Protein AF-A0A923XLV1-F1 (afdb_monomer_lite)

Structure (mmCIF, N/CA/C/O backbone):
data_AF-A0A923XLV1-F1
#
_entry.id   AF-A0A923XLV1-F1
#
loop_
_atom_site.group_PDB
_atom_site.id
_atom_site.type_symbol
_atom_site.label_atom_id
_atom_site.label_alt_id
_atom_site.label_comp_id
_atom_site.label_asym_id
_atom_site.label_entity_id
_atom_site.label_seq_id
_atom_site.pdbx_PDB_ins_code
_atom_site.Cartn_x
_atom_site.Cartn_y
_atom_site.Cartn_z
_atom_site.occupancy
_atom_site.B_iso_or_equiv
_atom_site.auth_seq_id
_atom_site.auth_comp_id
_atom_site.auth_asym_id
_atom_site.auth_atom_id
_atom_site.pdbx_PDB_model_num
ATOM 1 N N . MET A 1 1 ? 39.632 7.580 -41.042 1.00 51.75 1 MET A N 1
ATOM 2 C CA . MET A 1 1 ? 38.716 6.527 -41.529 1.00 51.75 1 MET A CA 1
ATOM 3 C C . MET A 1 1 ? 37.468 6.538 -40.656 1.00 51.75 1 MET A C 1
ATOM 5 O O . MET A 1 1 ? 37.579 6.313 -39.460 1.00 51.75 1 MET A O 1
ATOM 9 N N . LYS A 1 2 ? 36.313 6.917 -41.218 1.00 56.28 2 LYS A N 1
ATOM 10 C CA . LYS A 1 2 ? 35.006 6.875 -40.547 1.00 56.28 2 LYS A CA 1
ATOM 11 C C . LYS A 1 2 ? 34.331 5.563 -40.935 1.00 56.28 2 LYS A C 1
ATOM 13 O O . LYS A 1 2 ? 34.026 5.411 -42.110 1.00 56.28 2 LYS A O 1
ATOM 18 N N . THR A 1 3 ? 34.042 4.681 -39.985 1.00 46.75 3 THR A N 1
ATOM 19 C CA . THR A 1 3 ? 33.022 3.634 -40.159 1.00 46.75 3 THR A CA 1
ATOM 20 C C . THR A 1 3 ? 32.385 3.313 -38.816 1.00 46.75 3 THR A C 1
ATOM 22 O O . THR A 1 3 ? 33.021 2.781 -37.910 1.00 46.75 3 THR A O 1
ATOM 25 N N . ALA A 1 4 ? 31.113 3.683 -38.709 1.00 58.53 4 ALA A N 1
ATOM 26 C CA . ALA A 1 4 ? 30.198 3.299 -37.653 1.00 58.53 4 ALA A CA 1
ATOM 27 C C . ALA A 1 4 ? 29.878 1.798 -37.722 1.00 58.53 4 ALA A C 1
ATOM 29 O O . ALA A 1 4 ? 29.689 1.268 -38.817 1.00 58.53 4 ALA A O 1
ATOM 30 N N . LYS A 1 5 ? 29.701 1.135 -36.571 1.00 55.09 5 LYS A N 1
ATOM 31 C CA . LYS A 1 5 ? 28.901 -0.096 -36.508 1.00 55.09 5 LYS A CA 1
ATOM 32 C C . LYS A 1 5 ? 28.305 -0.328 -35.114 1.00 55.09 5 LYS A C 1
ATOM 34 O O . LYS A 1 5 ? 28.973 -0.751 -34.184 1.00 55.09 5 LYS A O 1
ATOM 39 N N . THR A 1 6 ? 27.014 -0.010 -35.040 1.00 50.66 6 THR A N 1
ATOM 40 C CA . THR A 1 6 ? 25.951 -0.763 -34.357 1.00 50.66 6 THR A CA 1
ATOM 41 C C . THR A 1 6 ? 26.110 -1.040 -32.855 1.00 50.66 6 THR A C 1
ATOM 43 O O . THR A 1 6 ? 26.651 -2.058 -32.440 1.00 50.66 6 THR A O 1
ATOM 46 N N . ARG A 1 7 ? 25.468 -0.199 -32.032 1.00 55.22 7 ARG A N 1
ATOM 47 C CA . ARG A 1 7 ? 25.030 -0.590 -30.685 1.00 55.22 7 ARG A CA 1
ATOM 48 C C . ARG A 1 7 ? 23.809 -1.502 -30.828 1.00 55.22 7 ARG A C 1
ATOM 50 O O . ARG A 1 7 ? 22.705 -1.018 -31.058 1.00 55.22 7 ARG A O 1
ATOM 57 N N . GLN A 1 8 ? 24.012 -2.813 -30.737 1.00 54.09 8 GLN A N 1
ATOM 58 C CA . GLN A 1 8 ? 22.924 -3.773 -30.540 1.00 54.09 8 GLN A CA 1
ATOM 59 C C . GLN A 1 8 ? 22.384 -3.609 -29.114 1.00 54.09 8 GLN A C 1
ATOM 61 O O . GLN A 1 8 ? 22.857 -4.239 -28.177 1.00 54.09 8 GLN A O 1
ATOM 66 N N . GLY A 1 9 ? 21.408 -2.721 -28.947 1.00 51.22 9 GLY A N 1
ATOM 67 C CA . GLY A 1 9 ? 20.541 -2.694 -27.775 1.00 51.22 9 GLY A CA 1
ATOM 68 C C . GLY A 1 9 ? 19.317 -3.556 -28.047 1.00 51.22 9 GLY A C 1
ATOM 69 O O . GLY A 1 9 ? 18.258 -3.018 -28.341 1.00 51.22 9 GLY A O 1
ATOM 70 N N . ASN A 1 10 ? 19.472 -4.880 -28.005 1.00 55.34 10 ASN A N 1
ATOM 71 C CA . ASN A 1 10 ? 18.340 -5.803 -28.032 1.00 55.34 10 ASN A CA 1
ATOM 72 C C . ASN A 1 10 ? 18.214 -6.484 -26.668 1.00 55.34 10 ASN A C 1
ATOM 74 O O . ASN A 1 10 ? 18.496 -7.668 -26.517 1.00 55.34 10 ASN A O 1
ATOM 78 N N . SER A 1 11 ? 17.828 -5.711 -25.654 1.00 55.06 11 SER A N 1
ATOM 79 C CA . SER A 1 11 ? 17.254 -6.273 -24.436 1.00 55.06 11 SER A CA 1
ATOM 80 C C . SER A 1 11 ? 15.751 -6.366 -24.669 1.00 55.06 11 SER A C 1
ATOM 82 O O . SER A 1 11 ? 15.039 -5.368 -24.544 1.00 55.06 11 SER A O 1
ATOM 84 N N . ALA A 1 12 ? 15.285 -7.552 -25.064 1.00 50.09 12 ALA A N 1
ATOM 85 C CA . ALA A 1 12 ? 13.871 -7.900 -24.991 1.00 50.09 12 ALA A CA 1
ATOM 86 C C . ALA A 1 12 ? 13.337 -7.489 -23.607 1.00 50.09 12 ALA A C 1
ATOM 88 O O . ALA A 1 12 ? 14.080 -7.629 -22.627 1.00 50.09 12 ALA A O 1
ATOM 89 N N . PRO A 1 13 ? 12.107 -6.957 -23.491 1.00 51.09 13 PRO A N 1
ATOM 90 C CA . PRO A 1 13 ? 11.577 -6.611 -22.189 1.00 51.09 13 PRO A CA 1
ATOM 91 C C . PRO A 1 13 ? 11.423 -7.927 -21.431 1.00 51.09 13 PRO A C 1
ATOM 93 O O . PRO A 1 13 ? 10.523 -8.717 -21.713 1.00 51.09 13 PRO A O 1
ATOM 96 N N . ALA A 1 14 ? 12.358 -8.192 -20.515 1.00 53.22 14 ALA A N 1
ATOM 97 C CA . ALA A 1 14 ? 12.193 -9.199 -19.487 1.00 53.22 14 ALA A CA 1
ATOM 98 C C . ALA A 1 14 ? 10.796 -8.975 -18.923 1.00 53.22 14 ALA A C 1
ATOM 100 O O . ALA A 1 14 ? 10.492 -7.837 -18.560 1.00 53.22 14 ALA A O 1
ATOM 101 N N . ALA A 1 15 ? 9.951 -10.009 -18.964 1.00 51.81 15 ALA A N 1
ATOM 102 C CA . ALA A 1 15 ? 8.611 -9.980 -18.403 1.00 51.81 15 ALA A CA 1
ATOM 103 C C . ALA A 1 15 ? 8.701 -9.257 -17.058 1.00 51.81 15 ALA A C 1
ATOM 105 O O . ALA A 1 15 ? 9.338 -9.755 -16.128 1.00 51.81 15 ALA A O 1
ATOM 106 N N . LEU A 1 16 ? 8.224 -8.010 -17.041 1.00 58.06 16 LEU A N 1
ATOM 107 C CA . LEU A 1 16 ? 8.427 -7.095 -15.931 1.0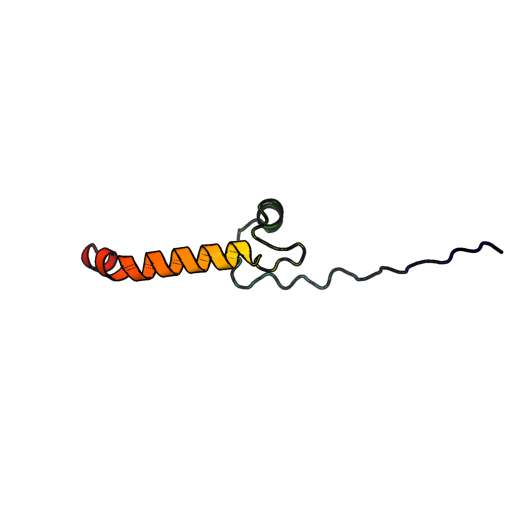0 58.06 16 LEU A CA 1
ATOM 108 C C . LEU A 1 16 ? 7.672 -7.729 -14.777 1.00 58.06 16 LEU A C 1
ATOM 110 O O . LEU A 1 16 ? 6.443 -7.701 -14.773 1.00 58.06 16 LEU A O 1
ATOM 114 N N . ALA A 1 17 ? 8.396 -8.372 -13.863 1.00 67.06 17 ALA A N 1
ATOM 115 C CA . ALA A 1 17 ? 7.828 -8.836 -12.616 1.00 67.06 17 ALA A CA 1
ATOM 116 C C . ALA A 1 17 ? 7.273 -7.587 -11.932 1.00 67.06 17 ALA A C 1
ATOM 118 O O . ALA A 1 17 ? 8.034 -6.744 -11.450 1.00 67.06 17 ALA A O 1
ATOM 119 N N . LEU A 1 18 ? 5.956 -7.417 -12.039 1.00 71.75 18 LEU A N 1
ATOM 120 C CA . LEU A 1 18 ? 5.238 -6.307 -11.441 1.00 71.75 18 LEU A CA 1
ATOM 121 C C . LEU A 1 18 ? 5.512 -6.333 -9.941 1.00 71.75 18 LEU A C 1
ATOM 123 O O . LEU A 1 18 ? 5.638 -7.406 -9.347 1.00 71.75 18 LEU A O 1
ATOM 127 N N . ASP A 1 19 ? 5.642 -5.150 -9.349 1.00 78.44 19 ASP A N 1
ATOM 128 C CA . ASP A 1 19 ? 5.777 -5.039 -7.903 1.00 78.44 19 ASP A CA 1
ATOM 129 C C . ASP A 1 19 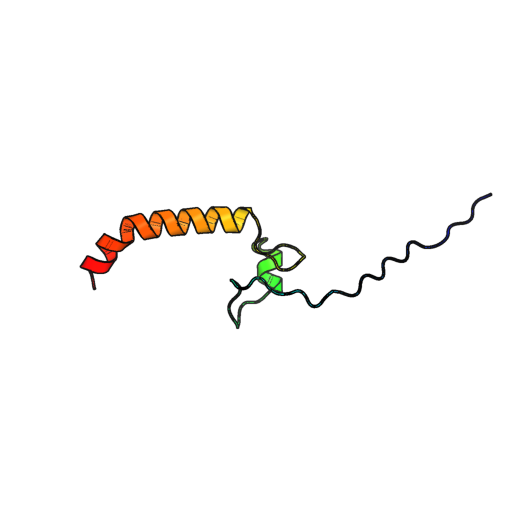? 4.614 -5.795 -7.222 1.00 78.44 19 ASP A C 1
ATOM 131 O O . ASP A 1 19 ? 3.465 -5.603 -7.634 1.00 78.44 19 ASP A O 1
ATOM 135 N N . PRO A 1 20 ? 4.876 -6.671 -6.230 1.00 79.62 20 PRO A N 1
ATOM 136 C CA . PRO A 1 20 ? 3.833 -7.455 -5.562 1.00 79.62 20 PRO A CA 1
ATOM 137 C C . PRO A 1 20 ? 2.762 -6.586 -4.888 1.00 79.62 20 PRO A C 1
ATOM 139 O O . PRO A 1 20 ? 1.660 -7.070 -4.636 1.00 79.62 20 PRO A O 1
ATOM 142 N N . ASP A 1 21 ? 3.058 -5.307 -4.636 1.00 81.62 21 ASP A N 1
ATOM 143 C CA . ASP A 1 21 ? 2.110 -4.346 -4.071 1.00 81.62 21 ASP A CA 1
ATOM 144 C C . ASP A 1 21 ? 1.049 -3.863 -5.088 1.00 81.62 21 ASP A C 1
ATOM 146 O O . ASP A 1 21 ? 0.073 -3.210 -4.703 1.00 81.62 21 ASP A O 1
ATOM 150 N N . ILE A 1 22 ? 1.203 -4.172 -6.384 1.00 85.50 22 ILE A N 1
ATOM 151 C CA . ILE A 1 22 ? 0.234 -3.813 -7.429 1.00 85.50 22 ILE A CA 1
ATOM 152 C C . ILE A 1 22 ? -0.923 -4.814 -7.420 1.00 85.50 22 ILE A C 1
ATOM 154 O O . ILE A 1 22 ? -0.755 -6.009 -7.663 1.00 85.50 22 ILE A O 1
ATOM 158 N N . ARG A 1 23 ? -2.136 -4.309 -7.190 1.00 86.88 23 ARG A N 1
ATOM 159 C CA . ARG A 1 23 ? -3.359 -5.120 -7.132 1.00 86.88 23 ARG A CA 1
ATOM 160 C C . ARG A 1 23 ? -3.928 -5.380 -8.534 1.00 86.88 23 ARG A C 1
ATOM 162 O O . ARG A 1 23 ? -3.806 -4.518 -9.412 1.00 86.88 23 ARG A O 1
ATOM 169 N N . PRO A 1 24 ? -4.611 -6.522 -8.755 1.00 85.69 24 PRO A N 1
ATOM 170 C CA . PRO A 1 24 ? -5.295 -6.775 -10.019 1.00 85.69 24 PRO A CA 1
ATOM 171 C C . PRO A 1 24 ? -6.328 -5.675 -10.304 1.00 85.69 24 PRO A C 1
ATOM 173 O O . PRO A 1 24 ? -7.049 -5.240 -9.408 1.00 85.69 24 PRO A O 1
ATOM 176 N N . GLY A 1 25 ? -6.381 -5.215 -11.555 1.00 88.19 25 GLY A N 1
ATOM 177 C CA . GLY A 1 25 ? -7.271 -4.135 -11.999 1.00 88.19 25 GLY A CA 1
ATOM 178 C C . GLY A 1 25 ? -6.664 -2.727 -11.961 1.00 88.19 25 GLY A C 1
ATOM 179 O O . GLY A 1 25 ? -7.276 -1.798 -12.480 1.00 88.19 25 GLY A O 1
ATOM 180 N N . GLN A 1 26 ? -5.460 -2.541 -11.409 1.00 90.75 26 GLN A N 1
ATOM 181 C CA . GLN A 1 26 ? -4.759 -1.257 -11.501 1.00 90.75 26 GLN A CA 1
ATOM 182 C C . GLN A 1 26 ? -4.091 -1.079 -12.873 1.00 90.75 26 GLN A C 1
ATOM 184 O O . GLN A 1 26 ? -3.422 -1.984 -13.375 1.00 90.75 26 GLN A O 1
ATOM 189 N N . SER A 1 27 ? -4.230 0.108 -13.472 1.00 94.12 27 SER A N 1
ATOM 190 C CA . SER A 1 27 ? -3.543 0.436 -14.727 1.00 94.12 27 SER A CA 1
ATOM 191 C C . SER A 1 27 ? -2.058 0.705 -14.476 1.00 94.12 27 SER A C 1
ATOM 193 O O . SER A 1 27 ? -1.684 1.737 -13.919 1.00 94.12 27 SER A O 1
ATOM 195 N N . VAL A 1 28 ? -1.198 -0.218 -14.909 1.00 91.56 28 VAL A N 1
ATOM 196 C CA . VAL A 1 28 ? 0.264 -0.100 -14.767 1.00 91.56 28 VAL A CA 1
ATOM 197 C C . VAL A 1 28 ? 0.810 1.115 -15.524 1.00 91.56 28 VAL A C 1
ATOM 199 O O . VAL A 1 28 ? 1.750 1.752 -15.053 1.00 91.56 28 VAL A O 1
ATOM 202 N N . GLU A 1 29 ? 0.226 1.455 -16.674 1.00 92.75 29 GLU A N 1
ATOM 203 C CA . GLU A 1 29 ? 0.630 2.618 -17.474 1.00 92.75 29 GLU A CA 1
ATOM 204 C C . GLU A 1 29 ? 0.380 3.917 -16.710 1.00 92.75 29 GLU A C 1
ATOM 206 O O . GLU A 1 29 ? 1.309 4.698 -16.505 1.00 92.75 29 GLU A O 1
ATOM 211 N N . LEU A 1 30 ? -0.826 4.073 -16.158 1.00 95.25 30 LEU A N 1
ATOM 212 C CA . LEU A 1 30 ? -1.178 5.231 -15.341 1.00 95.25 30 LEU A CA 1
ATOM 213 C C . LEU A 1 30 ? -0.285 5.337 -14.097 1.00 95.25 30 LEU A C 1
ATOM 215 O O . LEU A 1 30 ? 0.188 6.416 -13.750 1.00 95.25 30 LEU A O 1
ATOM 219 N N . LEU A 1 31 ? 0.002 4.217 -13.429 1.00 94.25 31 LEU A N 1
ATOM 220 C CA . LEU A 1 31 ? 0.891 4.211 -12.264 1.00 94.25 31 LEU A CA 1
ATOM 221 C C . LEU A 1 31 ? 2.328 4.649 -12.610 1.00 94.25 31 LEU A C 1
ATOM 223 O O . LEU A 1 31 ? 3.013 5.223 -11.759 1.00 94.25 31 LEU A O 1
ATOM 227 N N . LYS A 1 32 ? 2.796 4.407 -13.840 1.00 93.44 32 LYS A N 1
ATOM 228 C CA . LYS A 1 32 ? 4.087 4.920 -14.328 1.00 93.44 32 LYS A 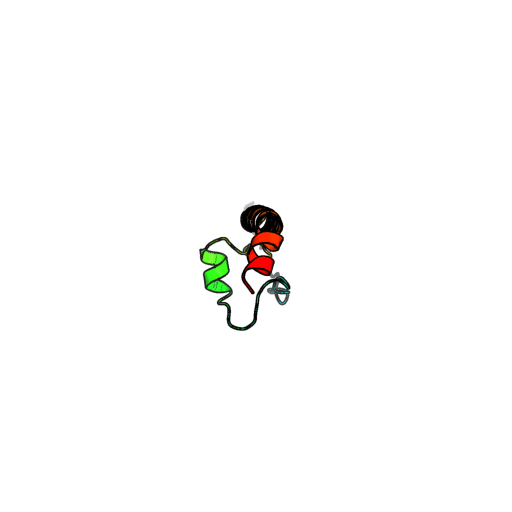CA 1
ATOM 229 C C . LYS A 1 32 ? 4.019 6.410 -14.665 1.00 93.44 32 LYS A C 1
ATOM 231 O O . LYS A 1 32 ? 4.946 7.132 -14.303 1.00 93.44 32 LYS A O 1
ATOM 236 N N . GLU A 1 33 ? 2.947 6.875 -15.308 1.00 95.88 33 GLU A N 1
ATOM 237 C CA . GLU A 1 33 ? 2.728 8.299 -15.623 1.00 95.88 33 GLU A CA 1
ATOM 238 C C . GLU A 1 33 ? 2.629 9.162 -14.361 1.00 95.88 33 GLU A C 1
ATOM 240 O O . GLU A 1 33 ? 3.200 10.246 -14.291 1.00 95.88 33 GLU A O 1
ATOM 245 N N . LEU A 1 34 ? 1.992 8.636 -13.314 1.00 95.56 34 LEU A N 1
ATOM 246 C CA . LEU A 1 34 ? 1.921 9.266 -11.995 1.00 95.56 34 LEU A CA 1
ATOM 247 C C . LEU A 1 34 ? 3.228 9.153 -11.194 1.00 95.56 34 LEU A C 1
ATOM 249 O O . LEU A 1 34 ? 3.278 9.563 -10.035 1.00 95.56 34 LEU A O 1
ATOM 253 N N . HIS A 1 35 ? 4.282 8.570 -11.776 1.00 93.88 35 HIS A N 1
ATOM 254 C CA . HIS A 1 35 ? 5.570 8.302 -11.132 1.00 93.88 35 HIS A CA 1
ATOM 255 C C . HIS A 1 35 ? 5.487 7.454 -9.854 1.00 93.88 35 HIS A C 1
ATOM 257 O O . HIS A 1 35 ? 6.445 7.405 -9.074 1.00 93.88 35 HIS A O 1
ATOM 263 N N . ILE A 1 36 ? 4.372 6.745 -9.659 1.00 94.62 36 ILE A N 1
ATOM 264 C CA . ILE A 1 36 ? 4.188 5.824 -8.542 1.00 94.62 36 ILE A CA 1
ATOM 265 C C . ILE A 1 36 ? 5.105 4.618 -8.731 1.00 94.62 36 ILE A C 1
ATOM 267 O O . ILE A 1 36 ? 5.783 4.205 -7.786 1.00 94.62 36 ILE A O 1
ATOM 271 N N . LEU A 1 37 ? 5.167 4.113 -9.965 1.00 94.19 37 LEU A N 1
ATOM 272 C CA . LEU A 1 37 ? 6.090 3.074 -10.395 1.00 94.19 37 LEU A CA 1
ATOM 273 C C . LEU A 1 37 ? 7.258 3.659 -11.190 1.00 94.19 37 LEU A C 1
ATOM 275 O O . LEU A 1 37 ? 7.149 4.675 -11.877 1.00 94.19 37 LEU A O 1
ATOM 279 N N . THR A 1 38 ? 8.390 2.971 -11.135 1.00 93.19 38 THR A N 1
ATOM 280 C CA . THR A 1 38 ? 9.512 3.184 -12.042 1.00 93.19 38 THR A CA 1
ATOM 281 C C . THR A 1 38 ? 9.173 2.655 -13.437 1.00 93.19 38 THR A C 1
ATOM 283 O O . THR A 1 38 ? 8.208 1.915 -13.647 1.00 93.19 38 THR A O 1
ATOM 286 N N . ARG A 1 39 ? 10.023 2.969 -14.421 1.00 90.38 39 ARG A N 1
ATOM 287 C CA . ARG A 1 39 ? 9.900 2.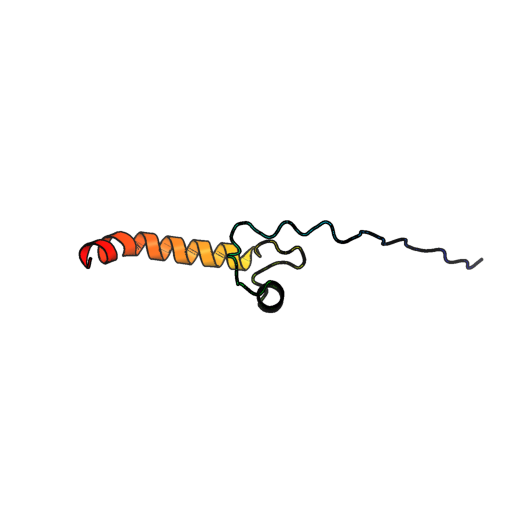423 -15.786 1.00 90.38 39 ARG A CA 1
ATOM 288 C C . ARG A 1 39 ? 9.903 0.886 -15.800 1.00 90.38 39 ARG A C 1
ATOM 290 O O . ARG A 1 39 ? 9.191 0.289 -16.608 1.00 90.38 39 ARG A O 1
ATOM 297 N N . GLU A 1 40 ? 10.624 0.277 -14.855 1.00 89.12 40 GLU A N 1
ATOM 298 C CA . GLU A 1 40 ? 10.711 -1.172 -14.622 1.00 89.12 40 GLU A CA 1
ATOM 299 C C . GLU A 1 40 ? 9.491 -1.764 -13.889 1.00 89.12 40 GLU A C 1
ATOM 301 O O . GLU A 1 40 ? 9.471 -2.956 -13.613 1.00 89.12 40 GLU A O 1
ATOM 306 N N . GLY A 1 41 ? 8.473 -0.967 -13.549 1.00 87.75 41 GLY A N 1
ATOM 307 C CA . GLY A 1 41 ? 7.271 -1.468 -12.869 1.00 87.75 41 GLY A CA 1
ATOM 308 C C . GLY A 1 41 ? 7.452 -1.761 -11.376 1.00 87.75 41 GLY A C 1
ATOM 309 O O . GLY A 1 41 ? 6.574 -2.379 -10.785 1.00 87.75 41 GLY A O 1
ATOM 310 N N . LYS A 1 42 ? 8.554 -1.300 -10.768 1.00 90.75 42 LYS A N 1
ATOM 311 C CA . LYS A 1 42 ? 8.799 -1.350 -9.314 1.00 90.75 42 LYS A CA 1
ATOM 312 C C . LYS A 1 42 ? 8.278 -0.090 -8.637 1.00 90.75 42 LYS A C 1
ATOM 314 O O . LYS A 1 42 ? 8.290 0.970 -9.257 1.00 90.75 42 LYS A O 1
ATOM 319 N N . LEU A 1 43 ? 7.921 -0.149 -7.359 1.00 92.56 43 LEU A N 1
ATOM 320 C CA . LEU A 1 43 ? 7.535 1.037 -6.599 1.00 92.56 43 LEU A CA 1
ATOM 321 C C . LEU A 1 43 ? 8.682 2.060 -6.523 1.00 92.56 43 LEU A C 1
ATOM 323 O O . LEU A 1 43 ? 9.822 1.732 -6.175 1.00 92.56 43 LEU A O 1
ATOM 327 N N . ASN A 1 44 ? 8.376 3.322 -6.826 1.00 94.81 44 ASN A N 1
ATOM 328 C CA . ASN A 1 44 ? 9.312 4.432 -6.689 1.00 94.81 44 ASN A CA 1
ATOM 329 C C . ASN A 1 44 ? 9.664 4.671 -5.203 1.00 94.81 44 ASN A C 1
ATOM 331 O O . ASN A 1 44 ? 8.833 4.495 -4.310 1.00 94.81 44 ASN A O 1
ATOM 335 N N . GLN A 1 45 ? 10.896 5.108 -4.925 1.00 94.69 45 GLN A N 1
ATOM 336 C CA . GLN A 1 45 ? 11.356 5.476 -3.584 1.00 94.69 45 GLN A CA 1
ATOM 337 C C . GLN A 1 45 ? 10.459 6.532 -2.923 1.00 94.69 45 GLN A C 1
ATOM 339 O O . GLN A 1 45 ? 10.206 6.451 -1.721 1.00 94.69 45 GLN A O 1
ATOM 344 N N . ASP A 1 46 ? 9.977 7.513 -3.688 1.00 96.56 46 ASP A N 1
ATOM 345 C CA . ASP A 1 46 ? 9.108 8.558 -3.151 1.00 96.56 46 ASP A CA 1
ATOM 346 C C . ASP A 1 46 ? 7.752 8.006 -2.694 1.00 96.56 46 ASP A C 1
ATOM 348 O O . ASP A 1 46 ? 7.327 8.244 -1.563 1.00 96.56 46 ASP A O 1
ATOM 352 N N . SER A 1 47 ? 7.129 7.172 -3.525 1.00 95.12 47 SER A N 1
ATOM 353 C CA . SER A 1 47 ? 5.911 6.436 -3.183 1.00 95.12 47 SER A CA 1
ATOM 354 C C . SER A 1 47 ? 6.114 5.560 -1.949 1.00 95.12 47 SER A C 1
ATOM 356 O O . SER A 1 47 ? 5.290 5.583 -1.038 1.00 95.12 47 SER A O 1
ATOM 358 N N . ARG A 1 48 ? 7.249 4.852 -1.856 1.00 94.00 48 ARG A N 1
ATOM 359 C CA . ARG A 1 48 ? 7.596 4.035 -0.682 1.00 94.00 48 ARG A CA 1
ATOM 360 C C . ARG A 1 48 ? 7.714 4.878 0.591 1.00 94.00 48 ARG A C 1
ATOM 362 O O . ARG A 1 48 ? 7.231 4.474 1.646 1.00 94.00 48 ARG A O 1
ATOM 369 N N . ARG A 1 49 ? 8.323 6.066 0.506 1.00 96.88 49 ARG A N 1
ATOM 370 C CA . ARG A 1 49 ? 8.412 7.016 1.627 1.00 96.88 49 ARG A CA 1
ATOM 371 C C . ARG A 1 49 ? 7.031 7.524 2.049 1.00 96.88 49 ARG A C 1
ATOM 373 O O . ARG A 1 49 ? 6.768 7.580 3.247 1.00 96.88 49 ARG A O 1
ATOM 380 N N . LYS A 1 50 ? 6.155 7.851 1.095 1.00 95.38 50 LYS A N 1
ATOM 381 C CA . LYS A 1 50 ? 4.770 8.267 1.373 1.00 95.38 50 LYS A CA 1
ATOM 382 C C . LYS A 1 50 ? 3.969 7.151 2.043 1.00 95.38 50 LYS A C 1
ATOM 384 O O . LYS A 1 50 ? 3.344 7.399 3.066 1.00 95.38 50 LYS A O 1
ATOM 389 N N . LEU A 1 51 ? 4.058 5.914 1.547 1.00 94.31 51 LEU A N 1
ATOM 390 C CA . LEU A 1 51 ? 3.407 4.760 2.179 1.00 94.31 51 LEU A CA 1
ATOM 391 C C . LEU A 1 51 ? 3.884 4.553 3.616 1.00 94.31 51 LEU A C 1
ATOM 393 O O . LEU A 1 51 ? 3.063 4.353 4.502 1.00 94.31 51 LEU A O 1
ATOM 397 N N . LYS A 1 52 ? 5.189 4.691 3.880 1.00 95.62 52 LYS A N 1
ATOM 398 C CA . LYS A 1 52 ? 5.720 4.638 5.249 1.00 95.62 52 LYS A CA 1
ATOM 399 C C . LYS A 1 52 ? 5.072 5.693 6.157 1.00 95.62 52 LYS A C 1
ATOM 401 O O . LYS A 1 52 ? 4.727 5.375 7.288 1.00 95.62 52 LYS A O 1
ATOM 406 N N . GLN A 1 53 ? 4.883 6.925 5.681 1.00 97.44 53 GLN A N 1
ATOM 407 C CA . GLN A 1 53 ? 4.201 7.972 6.455 1.00 97.44 53 GLN A CA 1
ATOM 408 C C . GLN A 1 53 ? 2.733 7.630 6.717 1.00 97.44 53 GLN A C 1
ATOM 410 O O . GLN A 1 53 ? 2.279 7.759 7.849 1.00 97.44 53 GLN A O 1
ATOM 415 N N . VAL A 1 54 ? 2.014 7.150 5.700 1.00 97.12 54 VAL A N 1
ATOM 416 C CA . VAL A 1 54 ? 0.617 6.718 5.847 1.00 97.12 54 VAL A CA 1
ATOM 417 C C . VAL A 1 54 ? 0.510 5.578 6.856 1.00 97.12 54 VAL A C 1
ATOM 419 O O . VAL A 1 54 ? -0.329 5.650 7.745 1.00 97.12 54 VAL A O 1
ATOM 422 N N . TYR A 1 55 ? 1.389 4.575 6.788 1.00 96.31 55 TYR A N 1
ATOM 423 C CA . TYR A 1 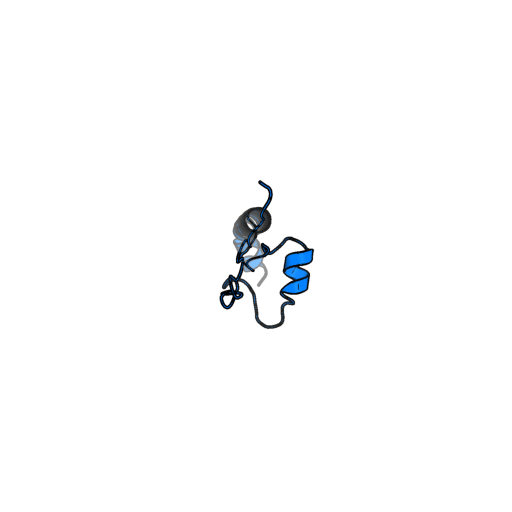55 ? 1.407 3.479 7.757 1.00 96.31 55 TYR A CA 1
ATOM 424 C C . TYR A 1 55 ? 1.709 3.954 9.177 1.00 96.31 55 TYR A C 1
ATOM 426 O O . TYR A 1 55 ? 1.041 3.512 10.105 1.00 96.31 55 TYR A O 1
ATOM 434 N N . HIS A 1 56 ? 2.652 4.883 9.363 1.00 96.50 56 HIS A N 1
ATOM 435 C CA . HIS A 1 56 ? 2.905 5.468 10.682 1.00 96.50 56 HIS A CA 1
ATOM 436 C C . HIS A 1 56 ? 1.690 6.224 11.228 1.00 96.50 56 HIS A C 1
ATOM 438 O O . HIS A 1 56 ? 1.359 6.073 12.401 1.00 96.50 56 HIS A O 1
ATOM 444 N N . LEU A 1 57 ? 1.017 7.020 10.391 1.00 97.75 57 LEU A N 1
ATOM 445 C CA . LEU A 1 57 ? -0.192 7.740 10.793 1.00 97.75 57 LEU A CA 1
ATOM 446 C C . LEU A 1 57 ? -1.337 6.779 11.109 1.00 97.75 57 LEU A C 1
ATOM 448 O O . LEU A 1 57 ? -2.012 6.958 12.115 1.00 97.75 57 LEU A O 1
ATOM 452 N N . TYR A 1 58 ? -1.516 5.743 10.292 1.00 97.31 58 TYR A N 1
ATOM 453 C CA . TYR A 1 58 ? -2.511 4.707 10.523 1.00 97.31 58 TYR A CA 1
ATOM 454 C C . TYR A 1 58 ? -2.264 3.987 11.851 1.00 97.31 58 TYR A C 1
ATOM 456 O O . TYR A 1 58 ? -3.155 3.968 12.683 1.00 97.31 58 TYR A O 1
ATOM 464 N N . GLN A 1 59 ? -1.048 3.490 12.110 1.00 95.88 59 GLN A N 1
ATOM 465 C CA . GLN A 1 59 ? -0.694 2.827 13.378 1.00 95.88 59 GLN A CA 1
ATOM 466 C C . GLN A 1 59 ? -0.927 3.720 14.603 1.00 95.88 59 GLN A C 1
ATOM 468 O O . GLN A 1 59 ? -1.254 3.231 15.681 1.00 95.88 59 GLN A O 1
ATOM 473 N N . PHE A 1 60 ? -0.752 5.034 14.448 1.00 96.19 60 PHE A N 1
ATOM 474 C CA . PHE A 1 60 ? -1.020 5.990 15.515 1.00 96.19 60 PHE A CA 1
ATOM 475 C C . PHE A 1 60 ? -2.517 6.088 15.843 1.00 96.19 60 PHE A C 1
ATOM 477 O O . PHE A 1 60 ? -2.879 6.133 17.017 1.00 96.19 60 PHE A O 1
ATOM 484 N N . ILE A 1 61 ? -3.381 6.092 14.824 1.00 96.44 61 ILE A N 1
ATOM 485 C CA . ILE A 1 61 ? -4.838 6.199 14.997 1.00 96.44 61 ILE A CA 1
ATOM 486 C C . ILE A 1 61 ? -5.551 4.843 15.081 1.00 96.44 61 ILE A C 1
ATOM 488 O O . ILE A 1 61 ? -6.725 4.814 15.423 1.00 96.44 61 ILE A O 1
ATOM 492 N N . GLU A 1 62 ? -4.873 3.729 14.800 1.00 96.69 62 GLU A N 1
ATOM 493 C CA . GLU A 1 62 ? -5.457 2.384 14.685 1.00 96.69 62 GLU A CA 1
ATOM 494 C C . GLU A 1 62 ? -6.263 1.999 15.927 1.00 96.69 62 GLU A C 1
ATOM 496 O O . GLU A 1 62 ? -7.390 1.533 15.812 1.00 96.69 62 GLU A O 1
ATOM 501 N N . LYS A 1 63 ? -5.733 2.274 17.122 1.00 93.88 63 LYS A N 1
ATOM 502 C CA . LYS A 1 63 ? -6.449 2.003 18.377 1.00 93.88 63 LYS A CA 1
ATOM 503 C C . LYS A 1 63 ? -7.733 2.818 18.510 1.00 93.88 63 LYS A C 1
ATOM 505 O O . LYS A 1 63 ? -8.743 2.274 18.929 1.00 93.88 63 LYS A O 1
ATOM 510 N N . LEU A 1 64 ? -7.693 4.095 18.122 1.00 95.56 64 LEU A N 1
ATOM 511 C CA . LEU A 1 64 ? -8.866 4.972 18.153 1.00 95.56 64 LEU A CA 1
ATOM 512 C C . LEU A 1 64 ? -9.921 4.522 17.140 1.00 95.56 64 LEU A C 1
ATOM 514 O O . LEU A 1 64 ? -11.108 4.664 17.398 1.00 95.56 64 LEU A O 1
ATOM 518 N N . LEU A 1 65 ? -9.495 3.985 15.992 1.00 94.19 65 LEU A N 1
ATOM 519 C CA . LEU A 1 65 ? -10.406 3.421 14.998 1.00 94.19 65 LEU A CA 1
ATOM 520 C C . LEU A 1 65 ? -11.084 2.146 15.516 1.00 94.19 65 LEU A C 1
ATOM 522 O O . LEU A 1 65 ? -12.292 2.019 15.364 1.00 94.19 65 LEU A O 1
ATOM 526 N N . LEU A 1 66 ? -10.339 1.252 16.176 1.00 95.19 66 LEU A N 1
ATOM 527 C CA . LEU A 1 66 ? -10.882 0.015 16.758 1.00 95.19 66 LEU A CA 1
ATOM 528 C C . LEU A 1 66 ? -11.869 0.256 17.909 1.00 95.19 66 LEU A C 1
ATOM 530 O O . LEU A 1 66 ? -12.692 -0.604 18.186 1.00 95.19 66 LEU A O 1
ATOM 534 N N . GLU A 1 67 ? -11.794 1.399 18.593 1.00 95.19 67 GLU A N 1
ATOM 535 C CA . GLU A 1 67 ? -12.774 1.780 19.622 1.00 95.19 67 GLU A CA 1
ATOM 536 C C . GLU A 1 67 ? -14.127 2.227 19.032 1.00 95.19 67 GLU A C 1
ATOM 538 O O . GLU A 1 67 ? -15.107 2.325 19.772 1.00 95.19 67 GLU A O 1
ATOM 543 N N . LEU A 1 68 ? -14.190 2.522 17.727 1.00 91.00 68 LEU A N 1
ATOM 544 C CA . LEU A 1 68 ? -15.403 2.971 17.029 1.00 91.00 68 LEU A CA 1
ATOM 545 C C . LEU A 1 68 ? -16.160 1.840 16.310 1.00 91.00 68 LEU A C 1
ATO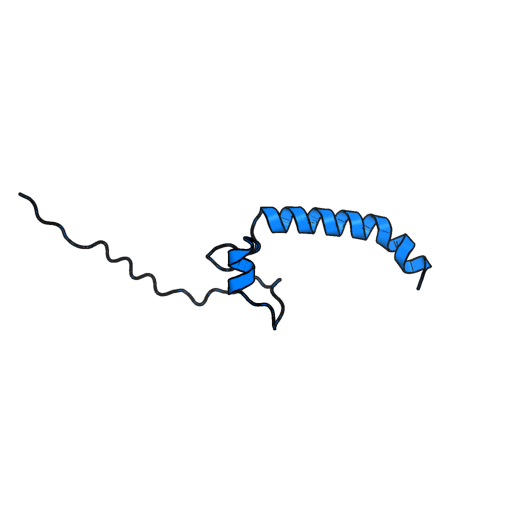M 547 O O . LEU A 1 68 ? -17.283 2.081 15.858 1.00 91.00 68 LEU A O 1
ATOM 551 N N . GLU A 1 69 ? -15.550 0.660 16.174 1.00 75.38 69 GLU A N 1
ATOM 552 C CA . GLU A 1 69 ? -16.149 -0.556 15.594 1.00 75.38 69 GLU A CA 1
ATOM 553 C C . GLU A 1 69 ? -16.831 -1.419 16.665 1.00 75.38 69 GLU A C 1
ATOM 555 O O . GLU A 1 69 ? -17.955 -1.901 16.386 1.00 75.38 69 GLU A O 1
#

Radius of gyration: 20.46 Å; chains: 1; bounding box: 55×19×61 Å

Sequence (69 aa):
MKTAKTRQGNSAPAALALDPDIRPGQSVELLKELHILTREGKLNQDSRRKLKQVYHLYQFIEKLLLELE

Secondary structure (DSSP, 8-state):
-------------------TTPPTT--HHHHHHTTSB-TTSSBPHHHHHHHHHHHHHHHHHHHHHHT--

Foldseek 3Di:
DDDDDDDPPPPDLDPLPAAPPDDPPDDLVVCVVVVCAPPSNYGDPVVVVVVVVVVVVCVVCVVVVVVVD

pLDDT: mean 82.82, std 17.25, range [46.75, 97.75]